Protein AF-A0A251TYT0-F1 (afdb_monomer_lite)

InterPro domains:
  IPR003958 Transcription factor CBF/NF-Y/archaeal histone domain [PF00808] (8-45)
  IPR009072 Histone-fold [G3DSA:1.10.20.10] (4-105)
  IPR009072 Histone-fold [SSF47113] (6-104)
  IPR044255 Protein Dr1 homolog [PTHR47173] (3-105)

Organism: Helianthus annuus (NCBI:txid4232)

Structure (mmCIF, N/CA/C/O backbone):
data_AF-A0A251TYT0-F1
#
_entry.id   AF-A0A251TYT0-F1
#
loop_
_atom_site.group_PDB
_atom_site.id
_atom_site.type_symbol
_atom_site.label_atom_id
_atom_site.label_alt_id
_atom_site.label_comp_id
_atom_site.label_asym_id
_atom_site.label_entity_id
_atom_site.label_seq_id
_atom_site.pdbx_PDB_ins_code
_atom_site.Cartn_x
_atom_site.Cartn_y
_atom_site.Cartn_z
_atom_site.occupancy
_atom_site.B_iso_or_equiv
_atom_site.auth_seq_id
_atom_site.auth_comp_id
_atom_site.auth_asym_id
_atom_site.auth_atom_id
_atom_site.pdbx_PDB_model_num
ATOM 1 N N . MET A 1 1 ? 27.351 -16.466 0.674 1.00 62.88 1 MET A N 1
ATOM 2 C CA . MET A 1 1 ? 26.145 -16.410 -0.177 1.00 62.88 1 MET A CA 1
ATOM 3 C C . MET A 1 1 ? 24.938 -15.829 0.571 1.00 62.88 1 MET A C 1
ATOM 5 O O . MET A 1 1 ? 24.395 -14.843 0.109 1.00 62.88 1 MET A O 1
ATOM 9 N N . LEU A 1 2 ? 24.572 -16.311 1.769 1.00 70.38 2 LEU A N 1
ATOM 10 C CA . LEU A 1 2 ? 23.446 -15.734 2.541 1.00 70.38 2 LEU A CA 1
ATOM 11 C C . LEU A 1 2 ? 23.642 -14.255 2.945 1.00 70.38 2 LEU A C 1
ATOM 13 O O . LEU A 1 2 ? 22.729 -13.448 2.809 1.00 70.38 2 LEU A O 1
ATOM 17 N N . ARG A 1 3 ? 24.855 -13.866 3.365 1.00 78.12 3 ARG A N 1
ATOM 18 C CA . ARG A 1 3 ? 25.174 -12.476 3.754 1.00 78.12 3 ARG A CA 1
ATOM 19 C C . ARG A 1 3 ? 25.048 -11.473 2.598 1.00 78.12 3 ARG A C 1
ATOM 21 O O . ARG A 1 3 ? 24.705 -10.323 2.831 1.00 78.12 3 ARG A O 1
ATOM 28 N N . THR A 1 4 ? 25.315 -11.903 1.365 1.00 80.81 4 THR A N 1
ATOM 29 C CA . THR A 1 4 ? 25.206 -11.052 0.170 1.00 80.81 4 THR A CA 1
ATOM 30 C C . THR A 1 4 ? 23.753 -10.896 -0.268 1.00 80.81 4 THR A C 1
ATOM 32 O O . THR A 1 4 ? 23.341 -9.790 -0.587 1.00 80.81 4 THR A O 1
ATOM 35 N N . THR A 1 5 ? 22.945 -11.957 -0.196 1.00 83.56 5 THR A N 1
ATOM 36 C CA . THR A 1 5 ? 21.510 -11.884 -0.513 1.00 83.56 5 THR A CA 1
ATOM 37 C C . THR A 1 5 ? 20.751 -11.001 0.479 1.00 83.56 5 THR A C 1
ATOM 39 O O . THR A 1 5 ? 19.972 -10.151 0.064 1.00 83.56 5 THR A O 1
ATOM 42 N N . LEU A 1 6 ? 21.021 -11.129 1.783 1.00 87.75 6 LEU A N 1
ATOM 43 C CA . LEU A 1 6 ? 20.390 -10.278 2.801 1.00 87.75 6 LEU A CA 1
ATOM 44 C C . LEU A 1 6 ? 20.788 -8.801 2.666 1.00 87.75 6 LEU A C 1
ATOM 46 O O . LEU A 1 6 ? 19.957 -7.925 2.886 1.00 87.75 6 LEU A O 1
ATOM 50 N N . PHE A 1 7 ? 22.034 -8.523 2.272 1.00 86.56 7 PHE A N 1
ATOM 51 C CA . PHE A 1 7 ? 22.498 -7.161 2.003 1.00 86.56 7 PHE A CA 1
ATOM 52 C C . PHE A 1 7 ? 21.742 -6.524 0.830 1.00 86.56 7 PHE A C 1
ATOM 54 O O . PHE A 1 7 ? 21.292 -5.386 0.937 1.00 86.56 7 PHE A O 1
ATOM 61 N N . LEU A 1 8 ? 21.540 -7.281 -0.252 1.00 86.06 8 LEU A N 1
ATOM 62 C CA . LEU A 1 8 ? 20.745 -6.821 -1.391 1.00 86.06 8 LEU A CA 1
ATOM 63 C C . LEU A 1 8 ? 19.298 -6.543 -0.973 1.00 86.06 8 LEU A C 1
ATOM 65 O O . LEU A 1 8 ? 18.800 -5.456 -1.232 1.00 86.06 8 LEU A O 1
ATOM 69 N N . LEU A 1 9 ? 18.655 -7.462 -0.242 1.00 85.75 9 LEU A N 1
ATOM 70 C CA . LEU A 1 9 ? 17.286 -7.263 0.253 1.00 85.75 9 LEU A CA 1
ATOM 71 C C . LEU A 1 9 ? 17.148 -6.031 1.163 1.00 85.75 9 LEU A C 1
ATOM 73 O O . LEU A 1 9 ? 16.134 -5.338 1.118 1.00 85.75 9 LEU A O 1
ATOM 77 N N . TYR A 1 10 ? 18.156 -5.746 1.989 1.00 90.12 10 TYR A N 1
ATOM 78 C CA . TYR A 1 10 ? 18.163 -4.563 2.849 1.00 90.12 10 TYR A CA 1
ATOM 79 C C . TYR A 1 10 ? 18.218 -3.259 2.044 1.00 90.12 10 TYR A 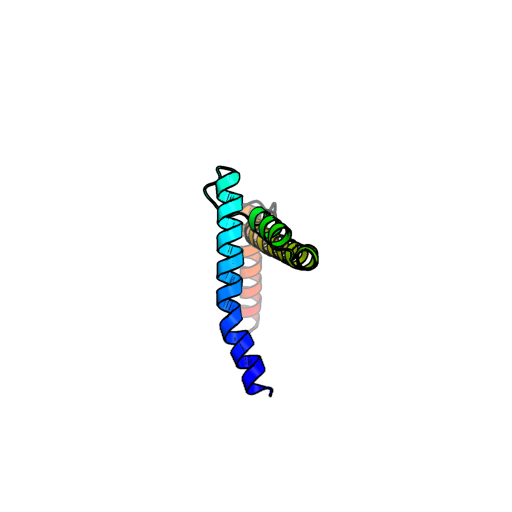C 1
ATOM 81 O O . TYR A 1 10 ? 17.532 -2.302 2.396 1.00 90.12 10 TYR A O 1
ATOM 89 N N . HIS A 1 11 ? 19.000 -3.234 0.964 1.00 87.19 11 HIS A N 1
ATOM 90 C CA . HIS A 1 11 ? 19.178 -2.048 0.130 1.00 87.19 11 HIS A CA 1
ATOM 91 C C . HIS A 1 11 ? 17.994 -1.794 -0.812 1.00 87.19 11 HIS A C 1
ATOM 93 O O . HIS A 1 11 ? 17.564 -0.655 -0.950 1.00 87.19 11 HIS A O 1
ATOM 99 N N . ILE A 1 12 ? 17.416 -2.847 -1.403 1.00 88.88 12 ILE A N 1
ATOM 100 C CA . ILE A 1 12 ? 16.323 -2.699 -2.381 1.00 88.88 12 ILE A CA 1
ATOM 101 C C . ILE A 1 12 ? 14.963 -2.415 -1.735 1.00 88.88 12 ILE A C 1
ATOM 103 O O . ILE A 1 12 ? 14.077 -1.858 -2.374 1.00 88.88 12 ILE A O 1
ATOM 107 N N . ARG A 1 13 ? 14.768 -2.788 -0.461 1.00 89.31 13 ARG A N 1
ATOM 108 C CA . ARG A 1 13 ? 13.513 -2.541 0.266 1.00 89.31 13 ARG A CA 1
ATOM 109 C C . ARG A 1 13 ? 13.129 -1.052 0.286 1.00 89.31 13 ARG A C 1
ATOM 111 O O . ARG A 1 13 ? 12.003 -0.755 -0.100 1.00 89.31 13 ARG A O 1
ATOM 118 N N . PRO A 1 14 ? 13.983 -0.110 0.738 1.00 92.06 14 PRO A N 1
ATOM 119 C CA . PRO A 1 14 ? 13.618 1.307 0.736 1.00 92.06 14 PRO A CA 1
ATOM 120 C C . PRO A 1 14 ? 13.416 1.860 -0.680 1.00 92.06 14 PRO A C 1
ATOM 122 O O . PRO A 1 14 ? 12.542 2.697 -0.882 1.00 92.06 14 PRO A O 1
ATOM 125 N N . GLU A 1 15 ? 14.172 1.372 -1.666 1.00 93.00 15 GLU A N 1
ATOM 126 C CA . GLU A 1 15 ? 14.021 1.766 -3.072 1.00 93.00 15 GLU A CA 1
ATOM 127 C C . GLU A 1 15 ? 12.650 1.353 -3.619 1.00 93.00 15 GLU A C 1
ATOM 129 O O . GLU A 1 15 ? 11.976 2.158 -4.256 1.00 93.00 15 GLU A O 1
ATOM 134 N N . PHE A 1 16 ? 12.192 0.144 -3.287 1.00 93.75 16 PHE A N 1
ATOM 135 C CA . PHE A 1 16 ? 10.860 -0.341 -3.641 1.00 93.75 16 PHE A CA 1
ATOM 136 C C . PHE A 1 16 ? 9.746 0.510 -3.020 1.00 93.75 16 PHE A C 1
ATOM 138 O O . PHE A 1 16 ? 8.808 0.900 -3.711 1.00 93.75 16 PHE A O 1
ATOM 145 N N . ILE A 1 17 ? 9.864 0.859 -1.734 1.00 94.44 17 ILE A N 1
ATOM 146 C CA . ILE A 1 17 ? 8.881 1.728 -1.067 1.00 94.44 17 ILE A CA 1
ATOM 147 C C . ILE A 1 17 ? 8.829 3.106 -1.730 1.00 94.44 17 ILE A C 1
ATOM 149 O O . ILE A 1 17 ? 7.739 3.631 -1.964 1.00 94.44 17 ILE A O 1
ATOM 153 N N . ASN A 1 18 ? 9.984 3.680 -2.068 1.00 95.00 18 ASN A N 1
ATOM 154 C CA . ASN A 1 18 ? 10.050 4.974 -2.742 1.00 95.00 18 ASN A CA 1
ATOM 155 C C . ASN A 1 18 ? 9.450 4.923 -4.151 1.00 95.00 18 ASN A C 1
ATOM 157 O O . ASN A 1 18 ? 8.718 5.838 -4.524 1.00 95.00 18 ASN A O 1
ATOM 161 N N . LEU A 1 19 ? 9.710 3.852 -4.906 1.00 95.94 19 LEU A N 1
ATOM 162 C CA . LEU A 1 19 ? 9.129 3.630 -6.228 1.00 95.94 19 LEU A CA 1
ATOM 163 C C . LEU A 1 19 ? 7.598 3.596 -6.158 1.00 95.94 19 LEU A C 1
ATOM 165 O O . LEU A 1 19 ? 6.933 4.392 -6.818 1.00 95.94 19 LEU A O 1
ATOM 169 N N . VAL A 1 20 ? 7.042 2.726 -5.309 1.00 95.88 20 VAL A N 1
ATOM 170 C CA . VAL A 1 20 ? 5.585 2.582 -5.157 1.00 95.88 20 VAL A CA 1
ATOM 171 C C . VAL A 1 20 ? 4.957 3.880 -4.650 1.00 95.88 20 VAL A C 1
ATOM 173 O O . VAL A 1 20 ? 3.891 4.267 -5.122 1.00 95.88 20 VAL A O 1
ATOM 176 N N . SER A 1 21 ? 5.621 4.589 -3.732 1.00 95.88 21 SER A N 1
ATOM 177 C CA . SER A 1 21 ? 5.134 5.876 -3.215 1.00 95.88 21 SER A CA 1
ATOM 178 C C . SER A 1 21 ? 5.109 6.959 -4.292 1.00 95.88 21 SER A C 1
ATOM 180 O O . SER A 1 21 ? 4.146 7.718 -4.369 1.00 95.88 21 SER A O 1
ATOM 182 N N . SER A 1 22 ? 6.144 7.021 -5.133 1.00 96.19 22 SER A N 1
ATOM 183 C CA . SER A 1 22 ? 6.219 7.968 -6.248 1.00 96.19 22 SER A CA 1
ATOM 184 C C . SER A 1 22 ? 5.116 7.708 -7.271 1.00 96.19 22 SER A C 1
ATOM 186 O O . SER A 1 22 ? 4.406 8.637 -7.647 1.00 96.19 22 SER A O 1
ATOM 188 N N . GLU A 1 23 ? 4.926 6.449 -7.667 1.00 97.00 23 GLU A N 1
ATOM 189 C CA . GLU A 1 23 ? 3.882 6.063 -8.622 1.00 97.00 23 GLU A CA 1
ATOM 190 C C . GLU A 1 23 ? 2.477 6.310 -8.048 1.00 97.00 23 GLU A C 1
ATOM 192 O O . GLU A 1 23 ? 1.617 6.897 -8.700 1.00 97.00 23 GLU A O 1
ATOM 197 N N . SER A 1 24 ? 2.250 5.960 -6.778 1.00 96.31 24 SER A N 1
ATOM 198 C CA . SER A 1 24 ? 0.973 6.222 -6.094 1.00 96.31 24 SER A CA 1
ATOM 199 C C . SER A 1 24 ? 0.668 7.719 -6.013 1.00 96.31 24 SER A C 1
ATOM 201 O O . SER A 1 24 ? -0.488 8.132 -6.128 1.00 96.31 24 SER A O 1
ATOM 203 N N . ASN A 1 25 ? 1.699 8.546 -5.821 1.00 95.56 25 ASN A N 1
ATOM 204 C CA . ASN A 1 25 ? 1.568 9.997 -5.827 1.00 95.56 25 ASN A CA 1
ATOM 205 C C . ASN A 1 25 ? 1.233 10.537 -7.227 1.00 95.56 25 ASN A C 1
ATOM 207 O O . ASN A 1 25 ? 0.415 11.451 -7.344 1.00 95.56 25 ASN A O 1
ATOM 211 N N . GLU A 1 26 ? 1.823 9.971 -8.282 1.00 95.62 26 GLU A N 1
ATOM 212 C CA . GLU A 1 26 ? 1.481 10.314 -9.664 1.00 95.62 26 GLU A CA 1
ATOM 213 C C . GLU A 1 26 ? 0.022 9.957 -9.980 1.00 95.62 26 GLU A C 1
ATOM 215 O O . GLU A 1 26 ? -0.723 10.821 -10.441 1.00 95.62 26 GLU A O 1
ATOM 220 N N . VAL A 1 27 ? -0.428 8.743 -9.644 1.00 94.44 27 VAL A N 1
ATOM 221 C CA . VAL A 1 27 ? -1.835 8.329 -9.799 1.00 94.44 27 VAL A CA 1
ATOM 222 C C . VAL A 1 27 ? -2.774 9.277 -9.046 1.00 94.44 27 VAL A C 1
ATOM 224 O O . VAL A 1 27 ? -3.723 9.793 -9.629 1.00 94.44 27 VAL A O 1
ATOM 227 N N . CYS A 1 28 ? -2.478 9.580 -7.779 1.00 95.12 28 CYS A N 1
ATOM 228 C CA . CYS A 1 28 ? -3.275 10.504 -6.968 1.00 95.12 28 CYS A CA 1
ATOM 229 C C . CYS A 1 28 ? -3.357 11.910 -7.586 1.00 95.12 28 CYS A C 1
ATOM 231 O O . CYS A 1 28 ? -4.423 12.525 -7.602 1.00 95.12 28 CYS A O 1
ATOM 233 N N . SER A 1 29 ? -2.234 12.414 -8.107 1.00 92.56 29 SER A N 1
ATOM 234 C CA . SER A 1 29 ? -2.161 13.737 -8.736 1.00 92.56 29 SER A CA 1
ATOM 235 C C . SER A 1 29 ? -2.945 13.785 -10.048 1.00 92.56 29 SER A C 1
ATOM 237 O O . SER A 1 29 ? -3.572 14.796 -10.348 1.00 92.56 29 SER A O 1
ATOM 239 N N . ARG A 1 30 ? -2.949 12.687 -10.816 1.00 93.56 30 ARG A N 1
ATOM 240 C CA . ARG A 1 30 ? -3.718 12.557 -12.066 1.00 93.56 30 ARG A CA 1
ATOM 241 C C . ARG A 1 30 ? -5.228 12.517 -11.837 1.00 93.56 30 ARG A C 1
ATOM 243 O O . ARG A 1 30 ? -5.976 12.839 -12.753 1.00 93.56 30 ARG A O 1
ATOM 250 N N . GLU A 1 31 ? -5.663 12.136 -10.640 1.00 92.69 31 GLU A N 1
ATOM 251 C CA . GLU A 1 31 ? -7.069 12.153 -10.222 1.00 92.69 31 GLU A CA 1
ATOM 252 C C . GLU A 1 31 ? -7.487 13.467 -9.530 1.00 92.69 31 GLU A C 1
ATOM 254 O O . GLU A 1 31 ? -8.574 13.531 -8.956 1.00 92.69 31 GLU A O 1
ATOM 259 N N . ASP A 1 32 ? -6.640 14.508 -9.542 1.00 90.81 32 ASP A N 1
ATOM 260 C CA . ASP A 1 32 ? -6.870 15.797 -8.860 1.00 90.81 32 ASP A CA 1
ATOM 261 C C . ASP A 1 32 ? -7.147 15.661 -7.344 1.00 90.81 32 ASP A C 1
ATOM 263 O O . ASP A 1 32 ? -7.770 16.516 -6.702 1.00 90.81 32 ASP A O 1
ATOM 267 N N . LYS A 1 33 ? -6.652 14.581 -6.729 1.00 90.06 33 LYS A N 1
ATOM 268 C CA . LYS A 1 33 ? -6.797 14.309 -5.295 1.00 90.06 33 LYS A CA 1
ATOM 269 C C . LYS A 1 33 ? -5.563 14.773 -4.524 1.00 90.06 33 LYS A C 1
ATOM 271 O O . LYS A 1 33 ? -4.427 14.661 -4.973 1.00 90.06 33 LYS A O 1
ATOM 276 N N . ARG A 1 34 ? -5.788 15.265 -3.301 1.00 87.44 34 ARG A N 1
ATOM 277 C CA . ARG A 1 34 ? -4.728 15.769 -2.399 1.00 87.44 34 ARG A CA 1
ATOM 278 C C . ARG A 1 34 ? -4.229 14.736 -1.386 1.00 87.44 34 ARG A C 1
ATOM 280 O O . ARG A 1 34 ? -3.272 15.008 -0.665 1.00 87.44 34 ARG A O 1
ATOM 287 N N . THR A 1 35 ? -4.899 13.593 -1.287 1.00 92.31 35 THR A N 1
ATOM 288 C CA . THR A 1 35 ? -4.611 12.547 -0.303 1.00 92.31 35 THR A CA 1
ATOM 289 C C . THR A 1 35 ? -4.494 11.216 -1.020 1.00 92.31 35 THR A C 1
ATOM 291 O O . THR A 1 35 ? -5.408 10.816 -1.740 1.00 92.31 35 THR A O 1
ATOM 294 N N . ILE A 1 36 ? -3.373 10.528 -0.802 1.00 92.81 36 ILE A N 1
ATOM 295 C CA . ILE A 1 36 ? -3.142 9.199 -1.359 1.00 92.81 36 ILE A CA 1
ATOM 296 C C . ILE A 1 36 ? -4.035 8.209 -0.608 1.00 92.81 36 ILE A C 1
ATOM 298 O O . ILE A 1 36 ? -3.865 7.995 0.591 1.00 92.81 36 ILE A O 1
ATOM 302 N N . ALA A 1 37 ? -5.001 7.640 -1.319 1.00 91.19 37 ALA A N 1
ATOM 303 C CA . ALA A 1 37 ? -5.893 6.610 -0.827 1.00 91.19 37 ALA A CA 1
ATOM 304 C C . ALA A 1 37 ? -5.375 5.207 -1.213 1.00 91.19 37 ALA A C 1
ATOM 306 O O . ALA A 1 37 ? -4.549 5.088 -2.126 1.00 91.19 37 ALA A O 1
ATOM 307 N N . PRO A 1 38 ? -5.846 4.139 -0.543 1.00 90.62 38 PRO A N 1
ATOM 308 C CA . PRO A 1 38 ? -5.440 2.762 -0.829 1.00 90.62 38 PRO A CA 1
ATOM 309 C C . PRO A 1 38 ? -5.656 2.354 -2.291 1.00 90.62 38 PRO A C 1
ATOM 311 O O . PRO A 1 38 ? -4.826 1.638 -2.847 1.00 90.62 38 PRO A O 1
ATOM 314 N N . GLU A 1 39 ? -6.705 2.861 -2.952 1.00 92.19 39 GLU A N 1
ATOM 315 C CA . GLU A 1 39 ? -6.936 2.593 -4.374 1.00 92.19 39 GLU A CA 1
ATOM 316 C C . GLU A 1 39 ? -5.803 3.097 -5.284 1.00 92.19 39 GLU A C 1
ATOM 318 O O . GLU A 1 39 ? -5.486 2.447 -6.281 1.00 92.19 39 GLU A O 1
ATOM 323 N N . HIS A 1 40 ? -5.135 4.201 -4.928 1.00 95.31 40 HIS A N 1
ATOM 324 C CA . HIS A 1 40 ? -4.018 4.721 -5.718 1.00 95.31 40 HIS A CA 1
ATOM 325 C C . HIS A 1 40 ? -2.794 3.805 -5.615 1.00 95.31 40 HIS A C 1
ATOM 327 O O . HIS A 1 40 ? -2.058 3.664 -6.587 1.00 95.31 40 HIS A O 1
ATOM 333 N N . VAL A 1 41 ? -2.603 3.141 -4.468 1.00 94.94 41 VAL A N 1
ATOM 334 C CA . VAL A 1 41 ? -1.528 2.155 -4.272 1.00 94.94 41 VAL A CA 1
ATOM 335 C C . VAL A 1 41 ? -1.799 0.897 -5.093 1.00 94.94 41 VAL A C 1
ATOM 337 O O . VAL A 1 41 ? -0.900 0.402 -5.768 1.00 94.94 41 VAL A O 1
ATOM 340 N N . LEU A 1 42 ? -3.043 0.409 -5.103 1.00 94.44 42 LEU A N 1
ATOM 341 C CA . LEU A 1 42 ? -3.434 -0.739 -5.930 1.00 94.44 42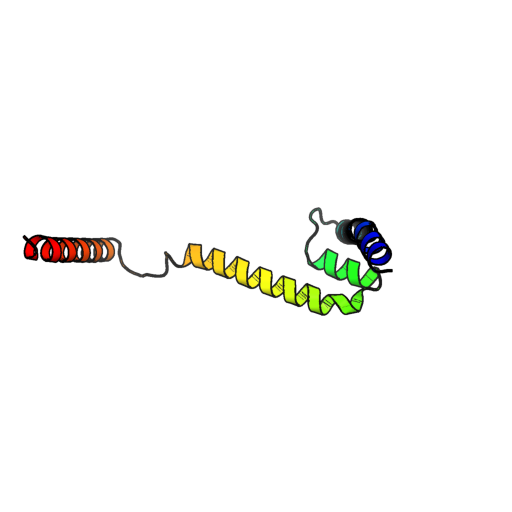 LEU A CA 1
ATOM 342 C C . LEU A 1 42 ? -3.219 -0.447 -7.420 1.00 94.44 42 LEU A C 1
ATOM 344 O O . LEU A 1 42 ? -2.678 -1.280 -8.147 1.00 94.44 42 LEU A O 1
ATOM 348 N N . LYS A 1 43 ? -3.573 0.764 -7.867 1.00 94.44 43 LYS A N 1
ATOM 349 C CA . LYS A 1 43 ? -3.358 1.177 -9.254 1.00 94.44 43 LYS A CA 1
ATOM 350 C C . LYS A 1 43 ? -1.877 1.339 -9.596 1.00 94.44 43 LYS A C 1
ATOM 352 O O . LYS A 1 43 ? -1.463 0.934 -10.679 1.00 94.44 43 LYS A O 1
ATO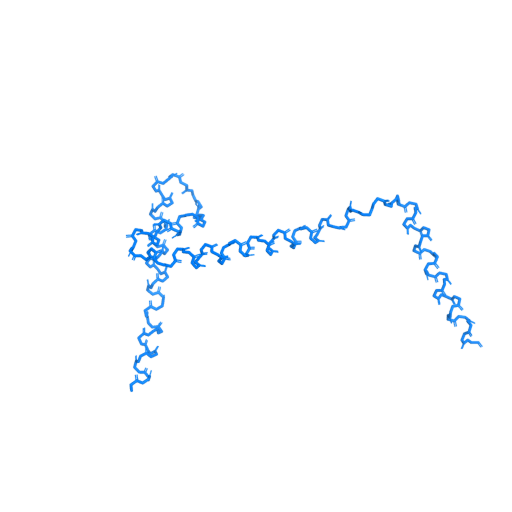M 357 N N . ALA A 1 44 ? -1.076 1.878 -8.680 1.00 96.00 44 ALA A N 1
ATOM 358 C CA . ALA A 1 44 ? 0.370 1.977 -8.846 1.00 96.00 44 ALA A CA 1
ATOM 359 C C . ALA A 1 44 ? 1.027 0.596 -9.000 1.00 96.00 44 ALA A C 1
ATOM 361 O O . ALA A 1 44 ? 1.877 0.418 -9.869 1.00 96.00 44 ALA A O 1
ATOM 362 N N . LEU A 1 45 ? 0.604 -0.403 -8.217 1.00 95.69 45 LEU A N 1
ATOM 363 C CA . LEU A 1 45 ? 1.096 -1.779 -8.359 1.00 95.69 45 LEU A CA 1
ATOM 364 C C . LEU A 1 45 ? 0.760 -2.372 -9.735 1.00 95.69 45 LEU A C 1
ATOM 366 O O . LEU A 1 45 ? 1.614 -3.013 -10.341 1.00 95.69 45 LEU A O 1
ATOM 370 N N . GLU A 1 46 ? -0.438 -2.115 -10.263 1.00 94.62 46 GLU A N 1
ATOM 371 C CA . GLU A 1 46 ? -0.818 -2.542 -11.616 1.00 94.62 46 GLU A CA 1
ATOM 372 C C . GLU A 1 46 ? 0.077 -1.897 -12.691 1.00 94.62 46 GLU A C 1
ATOM 374 O O . GLU A 1 46 ? 0.597 -2.591 -13.564 1.00 94.62 46 GLU A O 1
ATOM 379 N N . VAL A 1 47 ? 0.309 -0.581 -12.600 1.00 94.31 47 VAL A N 1
ATOM 380 C CA . VAL A 1 47 ? 1.135 0.180 -13.559 1.00 94.31 47 VAL A CA 1
ATOM 381 C C . VAL A 1 47 ? 2.599 -0.263 -13.532 1.00 94.31 47 VAL A C 1
ATOM 383 O O . VAL A 1 47 ? 3.221 -0.400 -14.584 1.00 94.31 47 VAL A O 1
ATOM 386 N N . LEU A 1 48 ? 3.140 -0.546 -12.345 1.00 94.50 48 LEU A N 1
ATOM 387 C CA . LEU A 1 48 ? 4.517 -1.016 -12.160 1.00 94.50 48 LEU A CA 1
ATOM 388 C C . LEU A 1 48 ? 4.725 -2.485 -12.577 1.00 94.50 48 LEU A C 1
ATOM 390 O O . LEU A 1 48 ? 5.853 -2.975 -12.529 1.00 94.50 48 LEU A O 1
ATOM 394 N N . GLY A 1 49 ? 3.666 -3.192 -12.991 1.00 95.12 49 GLY A N 1
ATOM 395 C CA . GLY A 1 49 ? 3.734 -4.593 -13.418 1.00 95.12 49 GLY A CA 1
ATOM 396 C C . GLY A 1 49 ? 3.712 -5.602 -12.266 1.00 95.12 49 GLY A C 1
ATOM 397 O O . GLY A 1 49 ? 4.072 -6.760 -12.451 1.00 95.12 49 GLY A O 1
ATOM 398 N N . PHE A 1 50 ? 3.271 -5.178 -11.084 1.00 95.12 50 PHE A N 1
ATOM 399 C CA . PHE A 1 50 ? 3.148 -5.984 -9.870 1.00 95.12 50 PHE A CA 1
ATOM 400 C C . PHE A 1 50 ? 1.717 -6.506 -9.650 1.00 95.12 50 PHE A C 1
ATOM 402 O O . PHE A 1 50 ? 1.259 -6.627 -8.514 1.00 95.12 50 PHE A O 1
ATOM 409 N N . GLY A 1 51 ? 1.003 -6.809 -10.739 1.00 92.69 51 GLY A N 1
ATOM 410 C CA . GLY A 1 51 ? -0.406 -7.218 -10.708 1.00 92.69 51 GLY A CA 1
ATOM 411 C C . GLY A 1 51 ? -0.685 -8.440 -9.828 1.00 92.69 51 GLY A C 1
ATOM 412 O O . GLY A 1 51 ? -1.705 -8.478 -9.147 1.00 92.69 51 GLY A O 1
ATOM 413 N N . ASP A 1 52 ? 0.258 -9.382 -9.762 1.00 95.62 52 ASP A N 1
ATOM 414 C CA . ASP A 1 52 ? 0.132 -10.602 -8.955 1.00 95.62 52 ASP A CA 1
ATOM 415 C C . ASP A 1 52 ? 0.042 -10.316 -7.444 1.00 95.62 52 ASP A C 1
ATOM 417 O O . ASP A 1 52 ? -0.529 -11.108 -6.703 1.00 95.62 52 ASP A O 1
ATOM 421 N N . TYR A 1 53 ? 0.550 -9.169 -6.973 1.00 92.75 53 TYR A N 1
ATOM 422 C CA . TYR A 1 53 ? 0.461 -8.779 -5.559 1.00 92.75 53 TYR A CA 1
ATOM 423 C C . TYR A 1 53 ? -0.858 -8.084 -5.200 1.00 92.75 53 TYR A C 1
ATOM 425 O O . TYR A 1 53 ? -1.120 -7.856 -4.020 1.00 92.75 53 TYR A O 1
ATOM 433 N N . ILE A 1 54 ? -1.689 -7.717 -6.182 1.00 93.06 54 ILE A N 1
ATOM 434 C CA . ILE A 1 54 ? -2.918 -6.950 -5.932 1.00 93.06 54 ILE A CA 1
ATOM 435 C C . ILE A 1 54 ? -3.882 -7.739 -5.044 1.00 93.06 54 ILE A C 1
ATOM 437 O O . ILE A 1 54 ? -4.467 -7.154 -4.135 1.00 93.06 54 ILE A O 1
ATOM 441 N N . GLU A 1 55 ? -4.028 -9.046 -5.273 1.00 93.88 55 GLU A N 1
ATOM 442 C CA . GLU A 1 55 ? -4.934 -9.897 -4.494 1.00 93.88 55 GLU A CA 1
ATOM 443 C C . GLU A 1 55 ? -4.528 -9.940 -3.013 1.00 93.88 55 GLU A C 1
ATOM 445 O O . GLU A 1 55 ? -5.340 -9.629 -2.139 1.00 93.88 55 GLU A O 1
ATOM 450 N N . ASP A 1 56 ? -3.251 -10.219 -2.738 1.00 93.56 56 ASP A N 1
ATOM 451 C CA . ASP A 1 56 ? -2.706 -10.281 -1.378 1.00 93.56 56 ASP A CA 1
ATOM 452 C C . ASP A 1 56 ? -2.809 -8.928 -0.657 1.00 93.56 56 ASP A C 1
ATOM 454 O O . ASP A 1 56 ? -3.202 -8.849 0.512 1.00 93.56 56 ASP A O 1
ATOM 458 N N . VAL A 1 57 ? -2.485 -7.837 -1.358 1.00 92.56 57 VAL A N 1
ATOM 459 C CA . VAL A 1 57 ? -2.550 -6.477 -0.804 1.00 92.56 57 VAL A CA 1
ATOM 460 C C . VAL A 1 57 ? -3.998 -6.069 -0.528 1.00 92.56 57 VAL A C 1
ATOM 462 O O . VAL A 1 57 ? -4.280 -5.449 0.500 1.00 92.56 57 VAL A O 1
ATOM 465 N N . TYR A 1 58 ? -4.930 -6.436 -1.407 1.00 92.06 58 TYR A N 1
ATOM 466 C CA . TYR A 1 58 ? -6.350 -6.157 -1.222 1.00 92.06 58 TYR A CA 1
ATOM 467 C C . TYR A 1 58 ? -6.940 -6.946 -0.048 1.00 92.06 58 TYR A C 1
ATOM 469 O O . TYR A 1 58 ? -7.663 -6.377 0.771 1.00 92.06 58 TYR A O 1
ATOM 477 N N . ALA A 1 59 ? -6.584 -8.225 0.095 1.00 91.31 59 ALA A N 1
ATOM 478 C CA . ALA A 1 59 ? -6.998 -9.042 1.232 1.00 91.31 59 ALA A CA 1
ATOM 479 C C . ALA A 1 59 ? -6.509 -8.451 2.568 1.00 91.31 59 ALA A C 1
ATOM 481 O O 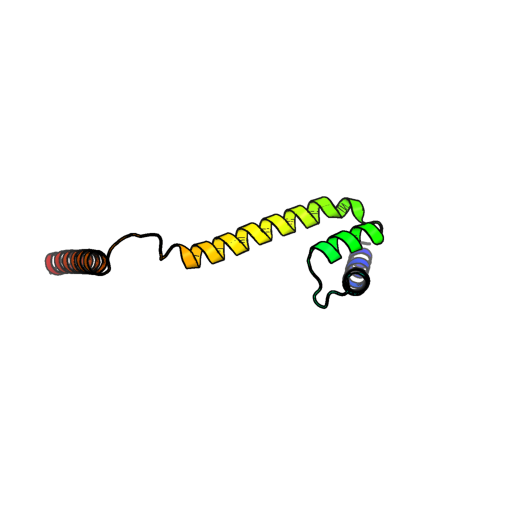. ALA A 1 59 ? -7.290 -8.322 3.514 1.00 91.31 59 ALA A O 1
ATOM 482 N N . ALA A 1 60 ? -5.246 -8.013 2.627 1.00 90.19 60 ALA A N 1
ATOM 483 C CA . ALA A 1 60 ? -4.689 -7.344 3.803 1.00 90.19 60 ALA A CA 1
ATOM 484 C C . ALA A 1 60 ? -5.411 -6.021 4.123 1.00 90.19 60 ALA A C 1
ATOM 486 O O . ALA A 1 60 ? -5.657 -5.701 5.289 1.00 90.19 60 ALA A O 1
ATOM 487 N N . TYR A 1 61 ? -5.790 -5.259 3.093 1.00 88.75 61 TYR A N 1
ATOM 488 C CA . TYR A 1 61 ? -6.558 -4.025 3.249 1.00 88.75 61 TYR A CA 1
ATOM 489 C C . TYR A 1 61 ? -7.965 -4.270 3.814 1.00 88.75 61 TYR A C 1
ATOM 491 O O . TYR A 1 61 ? -8.380 -3.578 4.749 1.00 88.75 61 TYR A O 1
ATOM 499 N N . GLU A 1 62 ? -8.689 -5.263 3.293 1.00 88.19 62 GLU A N 1
ATOM 500 C CA . GLU A 1 62 ? -10.023 -5.613 3.791 1.00 88.19 62 GLU A CA 1
ATOM 501 C C . GLU A 1 62 ? -9.972 -6.105 5.242 1.00 88.19 62 GLU A C 1
ATOM 503 O O . GLU A 1 62 ? -10.789 -5.674 6.058 1.00 88.19 62 GLU A O 1
ATOM 508 N N . GLN A 1 63 ? -8.971 -6.913 5.606 1.00 85.19 63 GLN A N 1
ATOM 509 C CA . GLN A 1 63 ? -8.765 -7.320 6.997 1.00 85.19 63 GLN A CA 1
ATOM 510 C C . GLN A 1 63 ? -8.548 -6.107 7.918 1.00 85.19 63 GLN A C 1
ATOM 512 O O . GLN A 1 63 ? -9.217 -5.982 8.946 1.00 85.19 63 GLN A O 1
ATOM 517 N N . HIS A 1 64 ? -7.676 -5.171 7.529 1.00 81.88 64 HIS A N 1
ATOM 518 C CA . HIS A 1 64 ? -7.425 -3.955 8.308 1.00 81.88 64 HIS A CA 1
ATOM 519 C C . HIS A 1 64 ? -8.685 -3.085 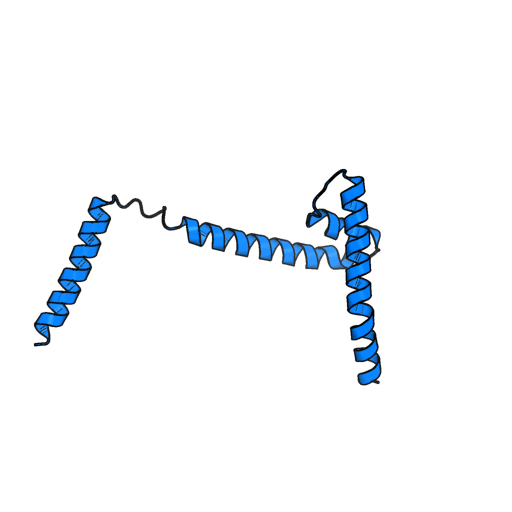8.454 1.00 81.88 64 HIS A C 1
ATOM 521 O O . HIS A 1 64 ? -8.926 -2.491 9.511 1.00 81.88 64 HIS A O 1
ATOM 527 N N . LYS A 1 65 ? -9.523 -3.004 7.411 1.00 80.62 65 LYS A N 1
ATOM 528 C CA . LYS A 1 65 ? -10.814 -2.306 7.489 1.00 80.62 65 LYS A CA 1
ATOM 529 C C . LYS A 1 65 ? -11.738 -2.939 8.518 1.00 80.62 65 LYS A C 1
ATOM 531 O O . LYS A 1 65 ? -12.311 -2.201 9.316 1.00 80.62 65 LYS A O 1
ATOM 536 N N . VAL A 1 66 ? -11.871 -4.264 8.516 1.00 73.44 66 VAL A N 1
ATOM 537 C CA . VAL A 1 66 ? -12.718 -4.991 9.472 1.00 73.44 66 VAL A CA 1
ATOM 538 C C . VAL A 1 66 ? -12.255 -4.721 10.905 1.00 73.44 66 VAL A C 1
ATOM 540 O O . VAL A 1 66 ? -13.042 -4.207 11.698 1.00 73.44 66 VAL A O 1
ATOM 543 N N . GLU A 1 67 ? -10.965 -4.904 11.200 1.00 71.00 67 GLU A N 1
ATOM 544 C CA . GLU A 1 67 ? -10.380 -4.651 12.529 1.00 71.00 67 GLU A CA 1
ATOM 545 C C . GLU A 1 67 ? -10.568 -3.192 12.994 1.00 71.00 67 GLU A C 1
ATOM 547 O O . GLU A 1 67 ? -10.910 -2.916 14.150 1.00 71.00 67 GLU A O 1
ATOM 552 N N . THR A 1 68 ? -10.420 -2.231 12.079 1.00 67.00 68 THR A N 1
ATOM 553 C CA . THR A 1 68 ? -10.649 -0.809 12.379 1.00 67.00 68 THR A CA 1
ATOM 554 C C . THR A 1 68 ? -12.136 -0.517 12.624 1.00 67.00 68 THR A C 1
ATOM 556 O O . THR A 1 68 ? -12.488 0.268 13.503 1.00 67.00 68 THR A O 1
ATOM 559 N N . THR A 1 69 ? -13.052 -1.155 11.891 1.00 60.38 69 THR A N 1
ATOM 560 C CA . THR A 1 69 ? -14.495 -0.974 12.121 1.00 60.38 69 THR A CA 1
ATOM 561 C C . THR A 1 69 ? -14.992 -1.664 13.387 1.00 60.38 69 THR A C 1
ATOM 563 O O . THR A 1 69 ? -15.881 -1.127 14.049 1.00 60.38 69 THR A O 1
ATOM 566 N N . ASP A 1 70 ? -14.405 -2.800 13.762 1.00 56.03 70 ASP A N 1
ATOM 567 C CA . ASP A 1 70 ? -14.749 -3.540 14.977 1.00 56.03 70 ASP A CA 1
ATOM 568 C C . ASP A 1 70 ? -14.228 -2.850 16.239 1.00 56.03 70 ASP A C 1
ATOM 570 O O . ASP A 1 70 ? -14.908 -2.857 17.261 1.00 56.03 70 ASP A O 1
ATOM 574 N N . THR A 1 71 ? -13.095 -2.151 16.173 1.00 55.78 71 THR A N 1
ATOM 575 C CA . THR A 1 71 ? -12.635 -1.280 17.271 1.00 55.78 71 THR A CA 1
ATOM 576 C C . THR A 1 71 ? -13.508 -0.030 17.424 1.00 55.78 71 THR A C 1
ATOM 578 O O . THR A 1 71 ? -13.859 0.345 18.545 1.00 55.78 71 THR A O 1
ATOM 581 N N . VAL A 1 72 ? -13.962 0.574 16.318 1.00 53.75 72 VAL A N 1
ATOM 582 C CA . VAL A 1 72 ? -14.938 1.682 16.348 1.00 53.75 72 VAL A CA 1
ATOM 583 C C . VAL A 1 72 ? -16.313 1.212 16.842 1.00 53.75 72 VAL A C 1
ATOM 585 O O . VAL A 1 72 ? -16.975 1.934 17.591 1.00 53.75 72 VAL A O 1
ATOM 588 N N . LYS A 1 73 ? -16.744 -0.008 16.494 1.00 48.19 73 LYS A N 1
ATOM 589 C CA . LYS A 1 73 ? -17.934 -0.645 17.077 1.00 48.19 73 LYS A CA 1
ATOM 590 C C . LYS A 1 73 ? -17.721 -1.019 18.536 1.00 48.19 73 LYS A C 1
ATOM 592 O O . LYS A 1 73 ? -18.637 -0.807 19.308 1.00 48.19 73 LYS A O 1
ATOM 597 N N . GLY A 1 74 ? -16.539 -1.450 18.962 1.00 44.38 74 GLY A N 1
ATOM 598 C CA . GLY A 1 74 ? -16.210 -1.662 20.376 1.00 44.38 74 GLY A CA 1
ATOM 599 C C . GLY A 1 74 ? -16.367 -0.386 21.211 1.00 44.38 74 GLY A C 1
ATOM 600 O O . GLY A 1 74 ? -16.892 -0.441 22.319 1.00 44.38 74 GLY A O 1
ATOM 601 N N . GLY A 1 75 ? -16.032 0.776 20.639 1.00 46.75 75 GLY A N 1
ATOM 602 C CA . GLY A 1 75 ? -16.312 2.089 21.233 1.00 46.75 75 GLY A CA 1
ATOM 603 C C . GLY A 1 75 ? -17.777 2.547 21.142 1.00 46.75 75 GLY A C 1
ATOM 604 O O . GLY A 1 75 ? -18.166 3.474 21.844 1.00 46.75 75 GLY A O 1
ATOM 605 N N . LYS A 1 76 ? -18.601 1.915 20.295 1.00 46.09 76 LYS A N 1
ATOM 606 C CA . LYS A 1 76 ? -20.028 2.239 20.088 1.00 46.09 76 LYS A CA 1
ATOM 607 C C . LYS A 1 76 ? -20.988 1.182 20.660 1.00 46.09 76 LYS A C 1
ATOM 609 O O . LYS A 1 76 ? -22.183 1.441 20.778 1.00 46.09 76 LYS A O 1
ATOM 614 N N . CYS A 1 77 ? -20.472 0.031 21.087 1.00 41.62 77 CYS A N 1
ATOM 615 C CA . CYS A 1 77 ? -21.194 -1.046 21.764 1.00 41.62 77 CYS A CA 1
ATOM 616 C C . CYS A 1 77 ? -21.446 -0.760 23.254 1.00 41.62 77 CYS A C 1
ATOM 618 O O . CYS A 1 77 ? -22.025 -1.597 23.935 1.00 41.62 77 CYS A O 1
ATOM 620 N N . THR A 1 78 ? -21.105 0.428 23.761 1.00 47.91 78 THR A N 1
ATOM 621 C CA . THR A 1 78 ? -21.630 0.916 25.048 1.00 47.91 78 THR A CA 1
ATOM 622 C C . THR A 1 78 ? -23.043 1.490 24.937 1.00 47.91 78 THR A C 1
ATOM 624 O O . THR A 1 78 ? -23.653 1.775 25.957 1.00 47.91 78 THR A O 1
ATOM 627 N N . ASN A 1 79 ? -23.587 1.645 23.723 1.00 50.22 79 ASN A N 1
ATOM 628 C CA . ASN A 1 79 ? -24.893 2.282 23.511 1.00 50.22 79 ASN A CA 1
ATOM 629 C C . ASN A 1 79 ? -25.993 1.285 23.101 1.00 50.22 79 ASN A C 1
ATOM 631 O O . ASN A 1 79 ? -27.062 1.700 22.669 1.00 50.22 79 ASN A O 1
ATOM 635 N N . GLY A 1 80 ? -25.711 -0.021 23.189 1.00 47.06 80 GLY A N 1
ATOM 636 C CA . GLY A 1 80 ? -26.641 -1.108 22.860 1.00 47.06 80 GLY A CA 1
ATOM 637 C C . GLY A 1 80 ? -27.192 -1.859 24.074 1.00 47.06 80 GLY A C 1
ATOM 638 O O . GLY A 1 80 ? -27.829 -2.891 23.898 1.00 47.06 80 GLY A O 1
ATOM 639 N N . ALA A 1 81 ? -26.937 -1.380 25.293 1.00 47.53 81 ALA A N 1
ATOM 640 C CA . ALA A 1 81 ? -27.772 -1.734 26.430 1.00 47.53 81 ALA A CA 1
ATOM 641 C C . ALA A 1 81 ? -28.872 -0.673 26.491 1.00 47.53 81 ALA A C 1
ATOM 643 O O . ALA A 1 81 ? -28.643 0.432 26.977 1.00 47.53 81 ALA A O 1
ATOM 644 N N . GLU A 1 82 ? -30.048 -0.985 25.948 1.00 55.00 82 GLU A N 1
ATOM 645 C CA . GLU A 1 82 ? -31.292 -0.282 26.269 1.00 55.00 82 GLU A CA 1
ATOM 646 C C . GLU A 1 82 ? -31.615 -0.539 27.748 1.00 55.00 82 GLU A C 1
ATOM 648 O O . GLU A 1 82 ? -32.507 -1.303 28.090 1.00 55.00 82 GLU A O 1
ATOM 653 N N . MET A 1 83 ? -30.812 0.030 28.639 1.00 54.34 83 MET A N 1
ATOM 654 C CA . MET A 1 83 ? -31.080 0.087 30.061 1.00 54.34 83 MET A CA 1
ATOM 655 C C . MET A 1 83 ? -31.180 1.566 30.374 1.00 54.34 83 MET A C 1
ATOM 657 O O . MET A 1 83 ? -30.245 2.331 30.121 1.00 54.34 83 MET A O 1
ATOM 661 N N . THR A 1 84 ? -32.352 1.989 30.831 1.00 67.94 84 THR A N 1
ATOM 662 C CA . THR A 1 84 ? -32.527 3.373 31.261 1.00 67.94 84 THR A CA 1
ATOM 663 C C . THR A 1 84 ? -31.537 3.674 32.390 1.00 67.94 84 THR A C 1
ATOM 665 O O . THR A 1 84 ? -31.121 2.777 33.127 1.00 67.94 84 THR A O 1
ATOM 668 N N . GLU A 1 85 ? -31.117 4.933 32.521 1.00 68.25 85 GLU A N 1
ATOM 669 C CA . GLU A 1 85 ? -30.145 5.352 33.544 1.00 68.25 85 GLU A CA 1
ATOM 670 C C . GLU A 1 85 ? -30.572 4.902 34.957 1.00 68.25 85 GLU A C 1
ATOM 672 O O . GLU A 1 85 ? -29.744 4.505 35.775 1.00 68.25 85 GLU A O 1
ATOM 677 N N . GLU A 1 86 ? -31.884 4.866 35.204 1.00 75.00 86 GLU A N 1
ATOM 678 C CA . GLU A 1 86 ? -32.493 4.395 36.448 1.00 75.00 86 GLU A CA 1
ATOM 679 C C . GLU A 1 86 ? -32.283 2.888 36.691 1.00 75.00 86 GLU A C 1
ATOM 681 O O . GLU A 1 86 ? -31.851 2.488 37.775 1.00 75.00 86 GLU A O 1
ATOM 686 N N . GLU A 1 87 ? -32.516 2.047 35.681 1.00 78.44 87 GLU A N 1
ATOM 687 C CA . GLU A 1 87 ? -32.309 0.595 35.769 1.00 78.44 87 GLU A CA 1
ATOM 688 C C . GLU A 1 87 ? -30.821 0.239 35.910 1.00 78.44 87 GLU A C 1
ATOM 690 O O . GLU A 1 87 ? -30.462 -0.665 36.669 1.00 78.44 87 GLU A O 1
ATOM 695 N N . ALA A 1 88 ? -29.938 0.996 35.248 1.00 78.25 88 ALA A N 1
ATOM 696 C CA . ALA A 1 88 ? -28.488 0.847 35.370 1.00 78.25 88 ALA A CA 1
ATOM 697 C C . ALA A 1 88 ? -27.986 1.113 36.790 1.00 78.25 88 ALA A C 1
ATOM 699 O O . ALA A 1 88 ? -27.185 0.340 37.327 1.00 78.25 88 ALA A O 1
ATOM 700 N N . LEU A 1 89 ? -28.501 2.166 37.426 1.00 79.69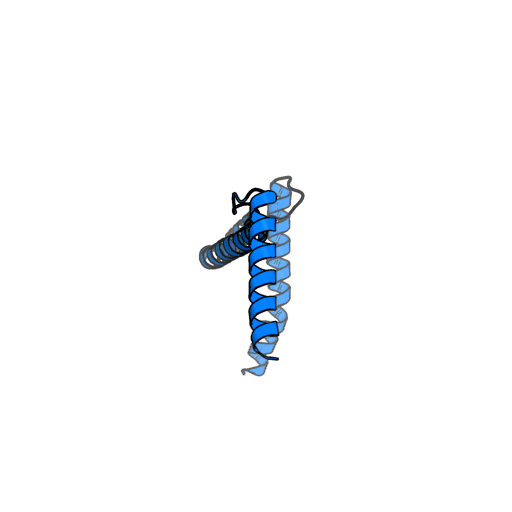 89 LEU A N 1
ATOM 701 C CA . LEU A 1 89 ? -28.157 2.507 38.802 1.00 79.69 89 LEU A CA 1
ATOM 702 C C . LEU A 1 89 ? -28.696 1.479 39.799 1.00 79.69 89 LEU A C 1
ATOM 704 O O . LEU A 1 89 ? -27.976 1.107 40.729 1.00 79.69 89 LEU A O 1
ATOM 708 N N . ALA A 1 90 ? -29.925 0.995 39.604 1.00 85.50 90 ALA A N 1
ATOM 709 C CA . ALA A 1 90 ? -30.521 -0.023 40.465 1.00 85.50 90 ALA A CA 1
ATOM 710 C C . ALA A 1 90 ? -29.708 -1.327 40.443 1.00 85.50 90 ALA A C 1
ATOM 712 O O . ALA A 1 90 ? -29.399 -1.889 41.499 1.00 85.50 90 ALA A O 1
ATOM 713 N N . GLU A 1 91 ? -29.293 -1.773 39.256 1.00 84.88 91 GLU A N 1
ATOM 714 C CA . GLU A 1 91 ? -28.484 -2.982 39.106 1.00 84.88 91 GLU A CA 1
ATOM 715 C C . GLU A 1 91 ? -27.086 -2.800 39.717 1.00 84.88 91 GLU A C 1
ATOM 717 O O . GLU A 1 91 ? -26.627 -3.646 40.487 1.00 84.88 91 GLU A O 1
ATOM 722 N N . GLN A 1 92 ? -26.432 -1.659 39.475 1.00 88.19 92 GLN A N 1
ATOM 723 C CA . GLN A 1 92 ? -25.131 -1.358 40.075 1.00 88.19 92 GLN A CA 1
ATOM 724 C C . GLN A 1 92 ? -25.201 -1.334 41.613 1.00 88.19 92 GLN A C 1
ATOM 726 O O . GLN A 1 92 ? -24.329 -1.884 42.294 1.00 88.19 92 GLN A O 1
ATOM 731 N N . GLN A 1 93 ? -26.248 -0.730 42.180 1.00 86.44 93 GLN A N 1
ATOM 732 C CA . GLN A 1 93 ? -26.472 -0.716 43.626 1.00 86.44 93 GLN A CA 1
ATOM 733 C C . GLN A 1 93 ? -26.731 -2.118 44.180 1.00 86.44 93 GLN A C 1
ATOM 735 O O . GLN A 1 93 ? -26.192 -2.451 45.238 1.00 86.44 93 GLN A O 1
ATOM 740 N N . ARG A 1 94 ? -27.493 -2.956 43.465 1.00 85.94 94 ARG A N 1
ATOM 741 C CA . ARG A 1 94 ? -27.723 -4.358 43.835 1.00 85.94 94 ARG A CA 1
ATOM 742 C C . ARG A 1 94 ? -26.413 -5.136 43.887 1.00 85.94 94 ARG A C 1
ATOM 744 O O . ARG A 1 94 ? -26.142 -5.776 44.900 1.00 85.94 94 ARG A O 1
ATOM 751 N N . MET A 1 95 ? -25.572 -5.011 42.859 1.00 87.88 95 MET A N 1
ATOM 752 C CA . MET A 1 95 ? -24.258 -5.660 42.819 1.00 87.88 95 MET A CA 1
ATOM 753 C C . MET A 1 95 ? -23.361 -5.209 43.981 1.00 87.88 95 MET A C 1
ATOM 755 O O . MET A 1 95 ? -22.717 -6.034 44.630 1.00 87.88 95 MET A O 1
ATOM 759 N N . PHE A 1 96 ? -23.340 -3.910 44.303 1.00 89.38 96 PHE A N 1
ATOM 760 C CA . PHE A 1 96 ? -22.584 -3.413 45.457 1.00 89.38 96 PHE A CA 1
ATOM 761 C C . PHE A 1 96 ? -23.152 -3.890 46.795 1.00 89.38 96 PHE A C 1
ATOM 763 O O . PHE A 1 96 ? -22.382 -4.182 47.712 1.00 89.38 96 PHE A O 1
ATOM 770 N N . ALA A 1 97 ? -24.475 -3.970 46.927 1.00 85.81 97 ALA A N 1
ATOM 771 C CA . ALA A 1 97 ? -25.128 -4.479 48.126 1.00 85.81 97 ALA A CA 1
ATOM 772 C C . ALA A 1 97 ? -24.834 -5.971 48.329 1.00 85.81 97 ALA A C 1
ATOM 774 O O . ALA A 1 97 ? -24.494 -6.378 49.438 1.00 85.81 97 ALA A O 1
ATOM 775 N N . GLU A 1 98 ? -24.880 -6.768 47.262 1.00 85.00 98 GLU A N 1
ATOM 776 C CA . GLU A 1 98 ? -24.532 -8.189 47.277 1.00 85.00 98 GLU A CA 1
ATOM 777 C C . GLU A 1 98 ? -23.058 -8.405 47.642 1.00 85.00 98 GLU A C 1
ATOM 779 O O . GLU A 1 98 ? -22.743 -9.197 48.533 1.00 85.00 98 GLU A O 1
ATOM 784 N N . ALA A 1 99 ? -22.146 -7.639 47.034 1.00 85.56 99 ALA A N 1
ATOM 785 C CA . ALA A 1 99 ? -20.727 -7.680 47.375 1.00 85.56 99 ALA A CA 1
ATOM 786 C C . ALA A 1 99 ? -20.477 -7.303 48.848 1.00 85.56 99 ALA A C 1
ATOM 788 O O . ALA A 1 99 ? -19.689 -7.961 49.531 1.00 85.56 99 ALA A O 1
ATOM 789 N N . ARG A 1 100 ? -21.186 -6.289 49.370 1.00 81.19 100 ARG A N 1
ATOM 790 C CA . ARG A 1 100 ? -21.126 -5.907 50.791 1.00 81.19 100 ARG A CA 1
ATOM 791 C C . ARG A 1 100 ? -21.692 -6.987 51.708 1.00 81.19 100 ARG A C 1
ATOM 793 O O . ARG A 1 100 ? -21.086 -7.258 52.737 1.00 81.19 100 ARG A O 1
ATOM 800 N N . ALA A 1 101 ? -22.806 -7.622 51.351 1.00 80.88 101 ALA A N 1
ATOM 801 C CA . ALA A 1 101 ? -23.385 -8.720 52.125 1.00 80.88 101 ALA A CA 1
ATOM 802 C C . ALA A 1 101 ? -22.442 -9.931 52.177 1.00 80.88 101 ALA A C 1
ATOM 804 O O . ALA A 1 101 ? -22.245 -10.514 53.241 1.00 80.88 101 ALA A O 1
ATOM 805 N N . ARG A 1 102 ? -21.782 -10.255 51.058 1.00 77.75 102 ARG A N 1
ATOM 806 C CA . ARG A 1 102 ? -20.755 -11.303 51.003 1.00 77.75 102 ARG A CA 1
ATOM 807 C C . ARG A 1 102 ? -19.535 -10.973 51.867 1.00 77.75 102 ARG A C 1
ATOM 809 O O . ARG A 1 102 ? -18.959 -11.878 52.459 1.00 77.75 102 ARG A O 1
ATOM 816 N N . MET A 1 103 ? -19.156 -9.698 51.956 1.00 68.12 103 MET A N 1
ATOM 817 C CA . MET A 1 103 ? -18.054 -9.234 52.805 1.00 68.12 103 MET A CA 1
ATOM 818 C C . MET A 1 103 ? -18.430 -9.221 54.296 1.00 68.12 103 MET A C 1
ATOM 820 O O . MET A 1 103 ? -17.625 -9.617 55.131 1.00 68.12 103 MET A O 1
ATOM 824 N N . ASN A 1 104 ? -19.663 -8.832 54.631 1.00 63.66 104 ASN A N 1
ATOM 825 C CA . ASN A 1 104 ? -20.170 -8.814 56.007 1.00 63.66 104 ASN A CA 1
ATOM 826 C C . ASN A 1 104 ? -20.553 -10.202 56.544 1.00 63.66 104 ASN A C 1
ATOM 828 O O . ASN A 1 104 ? -20.695 -10.347 57.748 1.00 63.66 104 ASN A O 1
ATOM 832 N N . GLY A 1 105 ? -20.730 -11.209 55.684 1.00 58.84 105 GLY A N 1
ATOM 833 C CA . GLY A 1 105 ? -20.904 -12.608 56.094 1.00 58.84 105 GLY A CA 1
ATOM 834 C C . GLY A 1 105 ? -19.589 -13.357 56.352 1.00 58.84 105 GLY A C 1
ATOM 835 O O . GLY A 1 105 ? -19.626 -14.547 56.656 1.00 58.84 105 GLY A O 1
ATOM 836 N N . PHE A 1 106 ? -18.441 -12.693 56.179 1.00 53.28 106 PHE A N 1
ATOM 837 C CA . PHE A 1 106 ? -17.095 -13.252 56.375 1.00 53.28 106 PHE A CA 1
ATOM 838 C C . PHE A 1 106 ? -16.365 -12.667 57.606 1.00 53.28 106 PHE A C 1
ATOM 840 O O . PHE A 1 106 ? -15.210 -13.018 57.850 1.00 53.28 106 PHE A O 1
ATOM 847 N N . LEU A 1 107 ? -17.034 -11.789 58.366 1.00 47.62 107 LEU A N 1
ATOM 848 C CA . LEU A 1 107 ? -16.667 -11.306 59.707 1.00 47.62 107 LEU A CA 1
ATOM 849 C C . LEU A 1 107 ? -17.684 -11.840 60.721 1.00 47.62 107 LEU A C 1
ATOM 851 O O . LEU A 1 107 ? -17.267 -12.090 61.872 1.00 47.62 107 LEU A O 1
#

pLDDT: mean 81.46, std 15.92, range [41.62, 97.0]

Sequence (107 aa):
MLRTTLFLLYHIRPEFINLVSSESNEVCSREDKRTIAPEHVLKALEVLGFGDYIEDVYAAYEQHKVETTDTVKGGKCTNGAEMTEEEALAEQQRMFAEARARMNGFL

Secondary structure (DSSP, 8-state):
-HHHHHHHHHHHHHHHHHHHHHHHHHHHHHTT-SS--HHHHHHHHHHTT-GGGHHHHHHHHHHHHHHHHHHHHHTTTTS-----HHHHHHHHHHHHHHHHHHHHT--

Radius of gyration: 26.98 Å; chains: 1; bounding box: 59×32×73 Å

Foldseek 3Di:
DVVVVVVVVVVCVVVVVVQLVVQLVVQCVVVVHPDRDPVSSLVSCVVVVNPVCSVVSVVVVVVVVVVVVVVVVVVVVVPPPPQPPVNVVVVVVVVVVVVVVVVVVVD